Protein AF-A0A931T5I9-F1 (afdb_monomer_lite)

Sequence (150 aa):
MNEEKPLSPAQAQYVLNRLVEDGLISARDVARYLASMQGEIRALENRLVHLRSLSTDTEAPVRRRRGRRGRRAAAGRPRAAGAAVKPAAPAKAAAALSPKQRTSRQLQGVYMSLIRQFPKSKRAAIKALAKEKDRQAAVDMMQAALAKKK

Foldseek 3Di:
DDPDDDDDPVRVVVVVVVCCVVVVDPPVNVVVVVVVVVVVVVVVVVVVVVVVVVVVPVPDDDDDDDDDDDDDDPDDDDDDDDDPDDPDDPDDPDPDDDPVRVVVVVLVVLLVVLLVPDDPVCSVVLVVCCVVVNSVVSSVVSVVVVVVVD

Radius of gyration: 27.02 Å; chains: 1; bounding box: 44×61×63 Å

Structure (mmCIF, N/CA/C/O backbone):
data_AF-A0A931T5I9-F1
#
_entry.id   AF-A0A931T5I9-F1
#
loop_
_atom_site.group_PDB
_atom_site.id
_atom_site.type_symbol
_atom_site.label_atom_id
_atom_site.label_alt_id
_atom_site.label_comp_id
_atom_site.label_asym_id
_atom_site.label_entity_id
_atom_site.label_seq_id
_atom_site.pdbx_PDB_ins_code
_atom_site.Cartn_x
_atom_site.Cartn_y
_atom_site.Cartn_z
_atom_site.occupancy
_atom_site.B_iso_or_equiv
_atom_site.auth_seq_id
_atom_site.auth_comp_id
_atom_site.auth_asym_id
_atom_site.auth_atom_id
_atom_site.pdbx_PDB_model_num
ATOM 1 N N . MET A 1 1 ? -26.323 34.502 7.480 1.00 51.97 1 MET A N 1
ATOM 2 C CA . MET A 1 1 ? -25.195 33.549 7.509 1.00 51.97 1 MET A CA 1
ATOM 3 C C . MET A 1 1 ? -24.791 33.442 8.963 1.00 51.97 1 MET A C 1
ATOM 5 O O . MET A 1 1 ? -24.462 34.471 9.533 1.00 51.97 1 MET A O 1
ATOM 9 N N . ASN A 1 2 ? -24.947 32.279 9.593 1.00 63.38 2 ASN A N 1
ATOM 10 C CA . ASN A 1 2 ? -24.564 32.126 10.996 1.00 63.38 2 ASN A CA 1
ATOM 11 C C . ASN A 1 2 ? -23.041 31.990 11.045 1.00 63.38 2 ASN A C 1
ATOM 13 O O . ASN A 1 2 ? -22.498 31.036 10.494 1.00 63.38 2 ASN A O 1
ATOM 17 N N . GLU A 1 3 ? -22.361 32.969 11.637 1.00 71.56 3 GLU A N 1
ATOM 18 C CA . GLU A 1 3 ? -20.939 32.855 11.950 1.00 71.56 3 GLU A CA 1
ATOM 19 C C . GLU A 1 3 ? -20.780 31.856 13.097 1.00 71.56 3 GLU A C 1
ATOM 21 O O . GLU A 1 3 ? -21.036 32.161 14.262 1.00 71.56 3 GLU A O 1
ATOM 26 N N . GLU A 1 4 ? -20.394 30.627 12.767 1.00 80.06 4 GLU A N 1
ATOM 27 C CA . GLU A 1 4 ? -20.013 29.645 13.774 1.00 80.06 4 GLU A CA 1
ATOM 28 C C . GLU A 1 4 ? -18.667 30.057 14.368 1.00 80.06 4 GLU A C 1
ATOM 30 O O . GLU A 1 4 ? -17.622 30.003 13.716 1.00 80.06 4 GLU A O 1
ATOM 35 N N . LYS A 1 5 ? -18.694 30.507 15.624 1.00 88.00 5 LYS A N 1
ATOM 36 C CA . LYS A 1 5 ? -17.481 30.836 16.367 1.00 88.00 5 LYS A CA 1
ATOM 37 C C . LYS A 1 5 ? -16.650 29.556 16.533 1.00 88.00 5 LYS A C 1
ATOM 39 O O . LYS A 1 5 ? -17.150 28.604 17.137 1.00 88.00 5 LYS A O 1
ATOM 44 N N . PRO A 1 6 ? -15.402 29.505 16.032 1.00 89.69 6 PRO A N 1
ATOM 45 C CA . PRO A 1 6 ? -14.588 28.307 16.158 1.00 89.69 6 PRO A CA 1
ATOM 46 C C . PRO A 1 6 ? -14.305 28.029 17.636 1.00 89.69 6 PRO A C 1
ATOM 48 O O . PRO A 1 6 ? -14.009 28.940 18.414 1.00 89.69 6 PRO A O 1
ATOM 51 N N . LEU A 1 7 ? -14.404 26.757 18.020 1.00 92.81 7 LEU A N 1
ATOM 52 C CA . LEU A 1 7 ? -14.076 26.312 19.370 1.00 92.81 7 LEU A CA 1
ATOM 53 C C . LEU A 1 7 ? -12.601 26.600 19.664 1.00 92.81 7 LEU A C 1
ATOM 55 O O . LEU A 1 7 ? -11.724 26.333 18.839 1.00 92.81 7 LEU A O 1
ATOM 59 N N . SER A 1 8 ? -12.320 27.103 20.866 1.00 95.81 8 SER A N 1
ATOM 60 C CA . SER A 1 8 ? -10.947 27.187 21.367 1.00 95.81 8 SER A CA 1
ATOM 61 C C . SER A 1 8 ? -10.323 25.782 21.430 1.00 95.81 8 SER A C 1
ATOM 63 O O . SER A 1 8 ? -11.046 24.821 21.708 1.00 95.81 8 SER A O 1
ATOM 65 N N . PRO A 1 9 ? -8.997 25.622 21.250 1.00 94.31 9 PRO A N 1
ATOM 66 C CA . PRO A 1 9 ? -8.339 24.316 21.337 1.00 94.31 9 PRO A CA 1
ATOM 67 C C . PRO A 1 9 ? -8.667 23.546 22.624 1.00 94.31 9 PRO A C 1
ATOM 69 O O . PRO A 1 9 ? -8.938 22.348 22.577 1.00 94.31 9 PRO A O 1
ATOM 72 N N . ALA A 1 10 ? -8.727 24.245 23.763 1.00 94.06 10 ALA A N 1
ATOM 73 C CA . ALA A 1 10 ? -9.089 23.642 25.045 1.00 94.06 10 ALA A CA 1
ATOM 74 C C . ALA A 1 10 ? -10.550 23.155 25.068 1.00 94.06 10 ALA A C 1
ATOM 76 O O . ALA A 1 10 ? -10.842 22.078 25.585 1.00 94.06 10 ALA A O 1
ATOM 77 N N . GLN A 1 11 ? -11.466 23.916 24.460 1.00 95.94 11 GLN A N 1
ATOM 78 C CA . GLN A 1 11 ? -12.877 23.532 24.342 1.00 95.94 11 GLN A CA 1
ATOM 79 C C . GLN A 1 11 ? -13.043 22.328 23.413 1.00 95.94 11 GLN A C 1
ATOM 81 O O . GLN A 1 11 ? -13.779 21.403 23.738 1.00 95.94 11 GLN A O 1
ATOM 86 N N . ALA A 1 12 ? -12.325 22.302 22.289 1.00 94.62 12 ALA A N 1
ATOM 87 C CA . ALA A 1 12 ? -12.344 21.176 21.364 1.00 94.62 12 ALA A CA 1
ATOM 88 C C . ALA A 1 12 ? -11.832 19.890 22.031 1.00 94.62 12 ALA A C 1
ATOM 90 O O . ALA A 1 12 ? -12.451 18.839 21.890 1.00 94.62 12 ALA A O 1
ATOM 91 N N . GLN A 1 13 ? -10.747 19.974 22.808 1.00 94.44 13 GLN A N 1
ATOM 92 C CA . GLN A 1 13 ? -10.223 18.830 23.555 1.00 94.44 13 GLN A CA 1
ATOM 93 C C . GLN A 1 13 ? -11.223 18.325 24.602 1.00 94.44 13 GLN A C 1
ATOM 95 O O . GLN A 1 13 ? -11.446 17.119 24.699 1.00 94.44 13 GLN A O 1
ATOM 100 N N . TYR A 1 14 ? -11.861 19.237 25.341 1.00 97.12 14 TYR A N 1
ATOM 101 C CA . TYR A 1 14 ? -12.902 18.886 26.305 1.00 97.12 14 TYR A CA 1
ATOM 102 C C . TYR A 1 14 ? -14.079 18.155 25.641 1.00 97.12 14 TYR A C 1
ATOM 104 O O . TYR A 1 14 ? -14.467 17.077 26.086 1.00 97.12 14 TYR A O 1
ATOM 112 N N . VAL A 1 15 ? -14.599 18.696 24.534 1.00 96.38 15 VAL A N 1
ATOM 113 C CA . VAL A 1 15 ? -15.707 18.088 23.781 1.00 96.38 15 VAL A CA 1
ATOM 114 C C . VAL A 1 15 ? -15.318 16.710 23.243 1.00 96.38 15 VAL A C 1
ATOM 116 O O . VAL A 1 15 ? -16.090 15.765 23.377 1.00 96.38 15 VAL A O 1
ATOM 119 N N . LEU A 1 16 ? -14.116 16.559 22.678 1.00 95.19 16 LEU A N 1
ATOM 120 C CA . LEU A 1 16 ? -13.644 15.270 22.166 1.00 95.19 16 LEU A CA 1
ATOM 121 C C . LEU A 1 16 ? -13.522 14.219 23.270 1.00 95.19 16 LEU A C 1
ATOM 123 O O . LEU A 1 16 ? -13.964 13.090 23.072 1.00 95.19 16 LEU A O 1
ATOM 127 N N . ASN A 1 17 ? -12.970 14.584 24.430 1.00 95.88 17 ASN A N 1
ATOM 128 C CA . ASN A 1 17 ? -12.895 13.678 25.575 1.00 95.88 17 ASN A CA 1
ATOM 129 C C . ASN A 1 17 ? -14.296 13.250 26.016 1.00 95.88 17 ASN A C 1
ATOM 131 O O . ASN A 1 17 ? -14.534 12.060 26.213 1.00 95.88 17 ASN A O 1
ATOM 135 N N . ARG A 1 18 ? -15.240 14.196 26.073 1.00 97.50 18 ARG A N 1
ATOM 136 C CA . ARG A 1 18 ? -16.613 13.900 26.470 1.00 97.50 18 ARG A CA 1
ATOM 137 C C . ARG A 1 18 ? -17.318 12.947 25.504 1.00 97.50 18 ARG A C 1
ATOM 139 O O . ARG A 1 18 ? -17.934 11.982 25.936 1.00 97.50 18 ARG A O 1
ATOM 146 N N . LEU A 1 19 ? -17.160 13.157 24.198 1.00 96.50 19 LEU A N 1
ATOM 147 C CA . LEU A 1 19 ? -17.718 12.272 23.168 1.00 96.50 19 LEU A CA 1
ATOM 148 C C . LEU A 1 19 ? -17.127 10.854 23.213 1.00 96.50 19 LEU A C 1
ATOM 150 O O . LEU A 1 19 ? -17.800 9.898 22.821 1.00 96.50 19 LEU A O 1
ATOM 154 N N . VAL A 1 20 ? -15.880 10.713 23.671 1.00 95.69 20 VAL A N 1
ATOM 155 C CA . VAL A 1 20 ? -15.238 9.408 23.876 1.00 95.69 20 VAL A CA 1
ATOM 156 C C . VAL A 1 20 ? -15.755 8.729 25.144 1.00 95.69 20 VAL A C 1
ATOM 158 O O . VAL A 1 20 ? -16.058 7.538 25.099 1.00 95.69 20 VAL A O 1
ATOM 161 N N . GLU A 1 21 ? -15.895 9.468 26.247 1.00 95.38 21 GLU A N 1
ATOM 162 C CA . GLU A 1 21 ? -16.482 8.970 27.501 1.00 95.38 21 GLU A CA 1
ATOM 163 C C . GLU A 1 21 ? -17.926 8.495 27.310 1.00 95.38 21 GLU A C 1
ATOM 165 O O . GLU A 1 21 ? -18.283 7.410 27.764 1.00 95.38 21 GLU A O 1
ATOM 170 N N . ASP A 1 22 ? -18.727 9.268 26.573 1.00 97.25 22 ASP A N 1
ATOM 171 C CA . ASP A 1 22 ? -20.124 8.948 26.265 1.00 97.25 22 ASP A CA 1
ATOM 172 C C . ASP A 1 22 ? -20.248 7.810 25.220 1.00 97.25 22 ASP A C 1
ATOM 174 O O . ASP A 1 22 ? -21.351 7.399 24.859 1.00 97.25 22 ASP A O 1
ATOM 178 N N . GLY A 1 23 ? -19.124 7.285 24.709 1.00 94.88 23 GLY A N 1
ATOM 179 C CA . GLY A 1 23 ? -19.079 6.173 23.754 1.00 94.88 23 GLY A CA 1
ATOM 180 C C . GLY A 1 23 ? -19.587 6.515 22.349 1.00 94.88 23 GLY A C 1
ATOM 181 O O . GLY A 1 23 ? -19.740 5.618 21.517 1.00 94.88 23 GLY A O 1
ATOM 182 N N . LEU A 1 24 ? -19.834 7.797 22.067 1.00 96.88 24 LEU A N 1
ATOM 183 C CA . LEU A 1 24 ? -20.338 8.282 20.779 1.00 96.88 24 LEU A CA 1
ATOM 184 C C . LEU A 1 24 ? -19.267 8.221 19.687 1.00 96.88 24 LEU A C 1
ATOM 186 O O . LEU A 1 24 ? -19.582 8.020 18.514 1.00 96.88 24 LEU A O 1
ATOM 190 N N . ILE A 1 25 ? -18.000 8.393 20.066 1.00 95.56 25 ILE A N 1
ATOM 191 C CA . ILE A 1 25 ? -16.855 8.312 19.159 1.00 95.56 25 ILE A CA 1
ATOM 192 C C . ILE A 1 25 ? -15.768 7.461 19.810 1.00 95.56 25 ILE A C 1
ATOM 194 O O . ILE A 1 25 ? -15.432 7.638 20.976 1.00 95.56 25 ILE A O 1
ATOM 198 N N . SER A 1 26 ? -15.157 6.548 19.053 1.00 96.25 26 SER A N 1
ATOM 199 C CA . SER A 1 26 ? -13.990 5.821 19.550 1.00 96.25 26 SER A CA 1
ATOM 200 C C . SER A 1 26 ? -12.726 6.675 19.441 1.00 96.25 26 SER A C 1
ATOM 202 O O . SER A 1 26 ? -12.483 7.319 18.419 1.00 96.25 26 SER A O 1
ATOM 204 N N . ALA A 1 27 ? -11.821 6.567 20.418 1.00 92.12 27 ALA A N 1
ATOM 205 C CA . ALA A 1 27 ? -10.466 7.121 20.308 1.00 92.12 27 ALA A CA 1
ATOM 206 C C . ALA A 1 27 ? -9.744 6.663 19.020 1.00 92.12 27 ALA A C 1
ATOM 208 O O . ALA A 1 27 ? -8.949 7.401 18.432 1.00 92.12 27 ALA A O 1
ATOM 209 N N . ARG A 1 28 ? -10.066 5.458 18.526 1.00 94.69 28 ARG A N 1
ATOM 210 C CA . ARG A 1 28 ? -9.544 4.939 17.256 1.00 94.69 28 ARG A CA 1
ATOM 211 C C . ARG A 1 28 ? -10.024 5.740 16.045 1.00 94.69 28 ARG A C 1
ATOM 213 O O . ARG A 1 28 ? -9.267 5.878 15.082 1.00 94.69 28 ARG A O 1
ATOM 220 N N . ASP A 1 29 ? -11.253 6.241 16.073 1.00 93.25 29 ASP A N 1
ATOM 221 C CA . ASP A 1 29 ? -11.823 7.021 14.975 1.00 93.25 29 ASP A CA 1
ATOM 222 C C . ASP A 1 29 ? -11.201 8.414 14.925 1.00 93.25 29 ASP A C 1
ATOM 224 O O . ASP A 1 29 ? -10.799 8.855 13.847 1.00 93.25 29 ASP A O 1
ATOM 228 N N . VAL A 1 30 ? -10.984 9.039 16.089 1.00 93.31 30 VAL A N 1
ATOM 229 C CA . VAL A 1 30 ? -10.219 10.292 16.199 1.00 93.31 30 VAL A CA 1
ATOM 230 C C . VAL A 1 30 ? -8.811 10.109 15.624 1.00 93.31 30 VAL A C 1
ATOM 232 O O . VAL A 1 30 ? -8.388 10.876 14.760 1.00 93.31 30 VAL A O 1
ATOM 235 N N . ALA A 1 31 ? -8.102 9.044 16.015 1.00 94.50 31 ALA A N 1
ATOM 236 C CA . ALA A 1 31 ? -6.765 8.754 15.493 1.00 94.50 31 ALA A CA 1
ATOM 237 C C . ALA A 1 31 ? -6.756 8.522 13.969 1.00 94.50 31 ALA A C 1
ATOM 239 O O . ALA A 1 31 ? -5.861 9.000 13.268 1.00 94.50 31 ALA A O 1
ATOM 240 N N . ARG A 1 32 ? -7.761 7.816 13.431 1.00 95.31 32 ARG A N 1
ATOM 241 C CA . ARG A 1 32 ? -7.908 7.601 11.983 1.00 95.31 32 ARG A CA 1
ATOM 242 C C . ARG A 1 32 ? -8.152 8.918 11.246 1.00 95.31 32 ARG A C 1
ATOM 244 O O . ARG A 1 32 ? -7.558 9.132 10.190 1.00 95.31 32 ARG A O 1
ATOM 251 N N . TYR A 1 33 ? -9.000 9.783 11.794 1.00 95.12 33 TYR A N 1
ATOM 252 C CA . TYR A 1 33 ? -9.302 11.087 11.214 1.00 95.12 33 TYR A CA 1
ATOM 253 C C . TYR A 1 33 ? -8.064 11.993 11.190 1.00 95.12 33 TYR A C 1
ATOM 255 O O . TYR A 1 33 ? -7.720 12.531 10.137 1.00 95.12 33 TYR A O 1
ATOM 263 N N . LEU A 1 34 ? -7.318 12.065 12.299 1.00 94.69 34 LEU A N 1
ATOM 264 C CA . LEU A 1 34 ? -6.050 12.800 12.373 1.00 94.69 34 LEU A CA 1
ATOM 265 C C . LEU A 1 34 ? -5.029 12.298 11.340 1.00 94.69 34 LEU A C 1
ATOM 267 O O . LEU A 1 34 ? -4.410 13.100 10.641 1.00 94.69 34 LEU A O 1
ATOM 271 N N . ALA A 1 35 ? -4.881 10.978 11.193 1.00 92.44 35 ALA A N 1
ATOM 272 C CA . ALA A 1 35 ? -3.986 10.398 10.192 1.00 92.44 35 ALA A CA 1
ATOM 273 C C . ALA A 1 35 ? -4.416 10.738 8.752 1.00 92.44 35 ALA A C 1
ATOM 275 O O . ALA A 1 35 ? -3.565 11.008 7.902 1.00 92.44 35 ALA A O 1
ATOM 276 N N . SER A 1 36 ? -5.726 10.760 8.480 1.00 95.56 36 SER A N 1
ATOM 277 C CA . SER A 1 36 ? -6.274 11.178 7.184 1.00 95.56 36 SER A CA 1
ATOM 278 C C . SER A 1 36 ? -5.959 12.646 6.888 1.00 95.56 36 SER A C 1
ATOM 280 O O . SER A 1 36 ? -5.456 12.945 5.806 1.00 95.56 36 SER A O 1
ATOM 282 N N . MET A 1 37 ? -6.172 13.543 7.859 1.00 94.88 37 MET A N 1
ATOM 283 C CA . MET A 1 37 ? -5.859 14.971 7.713 1.00 94.88 37 MET A CA 1
ATOM 284 C C . MET A 1 37 ? -4.368 15.209 7.469 1.00 94.88 37 MET A C 1
ATOM 286 O O . MET A 1 37 ? -4.006 15.965 6.574 1.00 94.88 37 MET A O 1
ATOM 290 N N . GLN A 1 38 ? -3.478 14.525 8.195 1.00 95.25 38 GLN A N 1
ATOM 291 C CA . GLN A 1 38 ? -2.035 14.631 7.942 1.00 95.25 38 GLN A CA 1
ATOM 292 C C . GLN A 1 38 ? -1.654 14.152 6.532 1.00 95.25 38 GLN A C 1
ATOM 294 O O . GLN A 1 38 ? -0.773 14.730 5.895 1.00 95.25 38 GLN A O 1
ATOM 299 N N . GLY A 1 39 ? -2.313 13.104 6.028 1.00 93.56 39 GLY A N 1
ATOM 300 C CA . GLY A 1 39 ? -2.143 12.649 4.649 1.00 93.56 39 GLY A CA 1
ATOM 301 C C . GLY A 1 39 ? -2.589 13.694 3.624 1.00 93.56 39 GLY A C 1
ATOM 302 O O . GLY A 1 39 ? -1.890 13.918 2.634 1.00 93.56 39 GLY A O 1
ATOM 303 N N . GLU A 1 40 ? -3.715 14.359 3.876 1.00 96.44 40 GLU A N 1
ATOM 304 C CA . GLU A 1 40 ? -4.248 15.423 3.024 1.00 96.44 40 GLU A CA 1
ATOM 305 C C . GLU A 1 40 ? -3.350 16.664 3.016 1.00 96.44 40 GLU A C 1
ATOM 307 O O . GLU A 1 40 ? -3.021 17.159 1.938 1.00 96.44 40 GLU A O 1
ATOM 312 N N . ILE A 1 41 ? -2.860 17.101 4.181 1.00 95.75 41 ILE A N 1
ATOM 313 C CA . ILE A 1 41 ? -1.895 18.206 4.293 1.00 95.75 41 ILE A CA 1
ATOM 314 C C . ILE A 1 41 ? -0.668 17.921 3.422 1.00 95.75 41 ILE A C 1
ATOM 316 O O . ILE A 1 41 ? -0.325 18.730 2.565 1.00 95.75 41 ILE A O 1
ATOM 320 N N . ARG A 1 42 ? -0.072 16.727 3.537 1.00 96.62 42 ARG A N 1
ATOM 321 C CA . ARG A 1 42 ? 1.075 16.329 2.698 1.00 96.62 42 ARG A CA 1
ATOM 322 C C . ARG A 1 42 ? 0.737 16.323 1.209 1.00 96.62 42 ARG A C 1
ATOM 324 O O . ARG A 1 42 ? 1.571 16.671 0.375 1.00 96.62 42 ARG A O 1
ATOM 331 N N . ALA A 1 43 ? -0.469 15.897 0.839 1.00 95.25 43 ALA A N 1
ATOM 332 C CA . ALA A 1 43 ? -0.909 15.916 -0.553 1.00 95.25 43 ALA A CA 1
ATOM 333 C C . ALA A 1 43 ? -1.032 17.353 -1.089 1.00 95.25 43 ALA A C 1
ATOM 335 O O . ALA A 1 43 ? -0.612 17.623 -2.219 1.00 95.25 43 ALA A O 1
ATOM 336 N N . LEU A 1 44 ? -1.556 18.273 -0.277 1.00 97.12 44 LEU A N 1
ATOM 337 C CA . LEU A 1 44 ? -1.648 19.694 -0.604 1.00 97.12 44 LEU A CA 1
ATOM 338 C C . LEU A 1 44 ? -0.265 20.342 -0.701 1.00 97.12 44 LEU A C 1
ATOM 340 O O . LEU A 1 44 ? -0.002 21.045 -1.673 1.00 97.12 44 LEU A O 1
ATOM 344 N N . GLU A 1 45 ? 0.641 20.052 0.230 1.00 97.19 45 GLU A N 1
ATOM 345 C CA . GLU A 1 45 ? 2.032 20.516 0.194 1.00 97.19 45 GLU A CA 1
ATOM 346 C C . GLU A 1 45 ? 2.741 20.059 -1.084 1.00 97.19 45 GLU A C 1
ATOM 348 O O . GLU A 1 45 ? 3.289 20.882 -1.816 1.00 97.19 45 GLU A O 1
ATOM 353 N N . ASN A 1 46 ? 2.653 18.769 -1.425 1.00 96.81 46 ASN A N 1
ATOM 354 C CA . ASN A 1 46 ? 3.224 18.232 -2.663 1.00 96.81 46 ASN A CA 1
ATOM 355 C C . ASN A 1 46 ? 2.651 18.925 -3.906 1.00 96.81 46 ASN A C 1
ATOM 357 O O . ASN A 1 46 ? 3.381 19.232 -4.852 1.00 96.81 46 ASN A O 1
ATOM 361 N N . ARG A 1 47 ? 1.341 19.198 -3.912 1.00 96.00 47 ARG A N 1
ATOM 362 C CA . ARG A 1 47 ? 0.689 19.929 -5.000 1.00 96.00 47 ARG A CA 1
ATOM 363 C C . ARG A 1 47 ? 1.178 21.374 -5.080 1.00 96.00 47 ARG A C 1
ATOM 365 O O . ARG A 1 47 ? 1.411 21.853 -6.185 1.00 96.00 47 ARG A O 1
ATOM 372 N N . LEU A 1 48 ? 1.350 22.059 -3.950 1.00 96.44 48 LEU A N 1
ATOM 373 C CA . LEU A 1 48 ? 1.890 23.419 -3.908 1.00 96.44 48 LEU A CA 1
ATOM 374 C C . LEU A 1 48 ? 3.332 23.463 -4.415 1.00 96.44 48 LEU A C 1
ATOM 376 O O . LEU A 1 48 ? 3.659 24.343 -5.204 1.00 96.44 48 LEU A O 1
ATOM 380 N N . VAL A 1 49 ? 4.172 22.498 -4.033 1.00 95.75 49 VAL A N 1
ATOM 381 C CA . VAL A 1 49 ? 5.544 22.373 -4.552 1.00 95.75 49 VAL A CA 1
ATOM 382 C C . VAL A 1 49 ? 5.535 22.180 -6.068 1.00 95.75 49 VAL A C 1
ATOM 384 O O . VAL A 1 49 ? 6.238 22.892 -6.776 1.00 95.75 49 VAL A O 1
ATOM 387 N N . HIS A 1 50 ? 4.687 21.286 -6.579 1.00 92.69 50 HIS A N 1
ATOM 388 C CA . HIS A 1 50 ? 4.544 21.058 -8.018 1.00 92.69 50 HIS A CA 1
ATOM 389 C C . HIS A 1 50 ? 4.031 22.298 -8.772 1.00 92.69 50 HIS A C 1
ATOM 391 O O . HIS A 1 50 ? 4.466 22.587 -9.883 1.00 92.69 50 HIS A O 1
ATOM 397 N N . LEU A 1 51 ? 3.096 23.054 -8.192 1.00 92.94 51 LEU A N 1
ATOM 398 C CA . LEU A 1 51 ? 2.633 24.309 -8.791 1.00 92.94 51 LEU A CA 1
ATOM 399 C C . LEU A 1 51 ? 3.739 25.368 -8.800 1.00 92.94 51 LEU A C 1
ATOM 401 O O . LEU A 1 51 ? 3.893 26.068 -9.796 1.00 92.94 51 LEU A O 1
ATOM 405 N N . ARG A 1 52 ? 4.538 25.440 -7.730 1.00 91.06 52 ARG A N 1
ATOM 406 C CA . ARG A 1 52 ? 5.687 26.345 -7.647 1.00 91.06 52 ARG A CA 1
ATOM 407 C C . ARG A 1 52 ? 6.755 26.002 -8.682 1.00 91.06 52 ARG A C 1
ATOM 409 O O . ARG A 1 52 ? 7.202 26.911 -9.371 1.00 91.06 52 ARG A O 1
ATOM 416 N N . SER A 1 53 ? 7.097 24.723 -8.864 1.00 87.31 53 SER A N 1
ATOM 417 C CA . SER A 1 53 ? 8.070 24.315 -9.889 1.00 87.31 53 SER A CA 1
ATOM 418 C C . SER A 1 53 ? 7.600 24.660 -11.304 1.00 87.31 53 SER A C 1
ATOM 420 O O . SER A 1 53 ? 8.377 25.134 -12.117 1.00 87.31 53 SER A O 1
ATOM 422 N N . LEU A 1 54 ? 6.304 24.500 -11.594 1.00 86.38 54 LEU A N 1
ATOM 423 C CA . LEU A 1 54 ? 5.749 24.909 -12.888 1.00 86.38 54 LEU A CA 1
ATOM 424 C C . LEU A 1 54 ? 5.739 26.432 -13.083 1.00 86.38 54 LEU A C 1
ATOM 426 O O . LEU A 1 54 ? 5.830 26.891 -14.217 1.00 86.38 54 LEU A O 1
ATOM 430 N N . SER A 1 55 ? 5.610 27.210 -12.003 1.00 80.56 55 SER A N 1
ATOM 431 C CA . SER A 1 55 ? 5.666 28.676 -12.066 1.00 80.56 55 SER A CA 1
ATOM 432 C C . SER A 1 55 ? 7.084 29.238 -12.173 1.00 80.56 55 SER A C 1
ATOM 434 O O . SER A 1 55 ? 7.247 30.343 -12.672 1.00 80.56 55 SER A O 1
ATOM 436 N N . THR A 1 56 ? 8.114 28.508 -11.732 1.00 64.56 56 THR A N 1
ATOM 437 C CA . THR A 1 56 ? 9.516 28.929 -11.913 1.00 64.56 56 THR A CA 1
ATOM 438 C C . THR A 1 56 ? 10.041 28.641 -13.319 1.00 64.56 56 THR A C 1
ATOM 440 O O . THR A 1 56 ? 11.017 29.254 -13.733 1.00 64.56 56 THR A O 1
ATOM 443 N N . ASP A 1 57 ? 9.371 27.764 -14.071 1.00 55.53 57 ASP A N 1
ATOM 444 C CA . ASP A 1 57 ? 9.777 27.342 -15.418 1.00 55.53 57 ASP A CA 1
ATOM 445 C C . ASP A 1 57 ? 9.132 28.176 -16.552 1.00 55.53 57 ASP A C 1
ATOM 447 O O . ASP A 1 57 ? 9.239 27.821 -17.728 1.00 55.53 57 ASP A O 1
ATOM 451 N N . THR A 1 58 ? 8.468 29.302 -16.254 1.00 52.06 58 THR A N 1
ATOM 452 C CA . THR A 1 58 ? 7.854 30.190 -17.269 1.00 52.06 58 THR A CA 1
ATOM 453 C C . THR A 1 58 ? 8.836 31.107 -18.020 1.00 52.06 58 THR A C 1
ATOM 455 O O . THR A 1 58 ? 8.434 32.150 -18.522 1.00 52.06 58 THR A O 1
ATOM 458 N N . GLU A 1 59 ? 10.086 30.679 -18.203 1.00 53.44 59 GLU A N 1
ATOM 459 C CA . GLU A 1 59 ? 10.966 31.136 -19.291 1.00 53.44 59 GLU A CA 1
ATOM 460 C C . GLU A 1 59 ? 11.613 29.937 -20.014 1.00 53.44 59 GLU A C 1
ATOM 462 O O . GLU A 1 59 ? 12.810 29.711 -19.908 1.00 53.44 59 GLU A O 1
ATOM 467 N N . ALA A 1 60 ? 10.837 29.131 -20.752 1.00 48.72 60 ALA A N 1
ATOM 468 C CA . ALA A 1 60 ? 11.315 28.407 -21.948 1.00 48.72 60 ALA A CA 1
ATOM 469 C C . ALA A 1 60 ? 10.189 27.612 -22.641 1.00 48.72 60 ALA A C 1
ATOM 471 O O . ALA A 1 60 ? 9.255 27.136 -21.993 1.00 48.72 60 ALA A O 1
ATOM 472 N N . PRO A 1 61 ? 10.242 27.446 -23.979 1.00 52.62 61 PRO A N 1
ATOM 473 C CA . PRO A 1 61 ? 9.060 27.150 -24.769 1.00 52.62 61 PRO A CA 1
ATOM 474 C C . PRO A 1 61 ? 8.693 25.662 -24.846 1.00 52.62 61 PRO A C 1
ATOM 476 O O . PRO A 1 61 ? 9.511 24.759 -25.018 1.00 52.62 61 PRO A O 1
ATOM 479 N N . VAL A 1 62 ? 7.375 25.472 -24.830 1.00 60.97 62 VAL A N 1
ATOM 480 C CA . VAL A 1 62 ? 6.550 24.388 -25.375 1.00 60.97 62 VAL A CA 1
ATOM 481 C C . VAL A 1 62 ? 7.287 23.386 -26.279 1.00 60.97 62 VAL A C 1
ATOM 483 O O . VAL A 1 62 ? 7.427 23.582 -27.487 1.00 60.97 62 VAL A O 1
ATOM 486 N N . ARG A 1 63 ? 7.576 22.196 -25.739 1.00 52.53 63 ARG A N 1
ATOM 487 C CA . ARG A 1 63 ? 7.680 20.965 -26.537 1.00 52.53 63 ARG A CA 1
ATOM 488 C C . ARG A 1 63 ? 6.450 20.092 -26.325 1.00 52.53 63 ARG A C 1
ATOM 490 O O . ARG A 1 63 ? 6.363 19.273 -25.415 1.00 52.53 63 ARG A O 1
ATOM 497 N N . ARG A 1 64 ? 5.489 20.230 -27.240 1.00 58.91 64 ARG A N 1
ATOM 498 C CA . ARG A 1 64 ? 4.465 19.207 -27.481 1.00 58.91 64 ARG A CA 1
ATOM 499 C C . ARG A 1 64 ? 5.160 17.939 -27.983 1.00 58.91 64 ARG A C 1
ATOM 501 O O . ARG A 1 64 ? 5.776 17.997 -29.041 1.00 58.91 64 ARG A O 1
ATOM 508 N N . ARG A 1 65 ? 4.949 16.785 -27.337 1.00 52.06 65 ARG A N 1
ATOM 509 C CA . ARG A 1 65 ? 4.672 15.517 -28.049 1.00 52.06 65 ARG A CA 1
ATOM 510 C C . ARG A 1 65 ? 4.139 14.406 -27.129 1.00 52.06 65 ARG A C 1
ATOM 512 O O . ARG A 1 65 ? 4.867 13.747 -26.407 1.00 52.06 65 ARG A O 1
ATOM 519 N N . ARG A 1 66 ? 2.821 14.213 -27.258 1.00 53.47 66 ARG A N 1
ATOM 520 C CA . ARG A 1 66 ? 2.082 12.942 -27.382 1.00 53.47 66 ARG A CA 1
ATOM 521 C C . ARG A 1 66 ? 2.426 11.789 -26.420 1.00 53.47 66 ARG A C 1
ATOM 523 O O . ARG A 1 66 ? 3.267 10.954 -26.710 1.00 53.47 66 ARG A O 1
ATOM 530 N N . GLY A 1 67 ? 1.514 11.593 -25.465 1.00 51.34 67 GLY A N 1
ATOM 5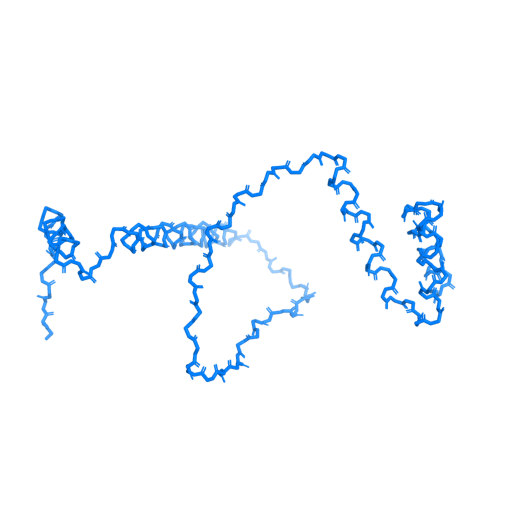31 C CA . GLY A 1 67 ? 0.679 10.388 -25.495 1.00 51.34 67 GLY A CA 1
ATOM 532 C C . GLY A 1 67 ? 0.937 9.331 -24.424 1.00 51.34 67 GLY A C 1
ATOM 533 O O . GLY A 1 67 ? 1.602 8.337 -24.683 1.00 51.34 67 GLY A O 1
ATOM 534 N N . ARG A 1 68 ? 0.232 9.431 -23.289 1.00 49.41 68 ARG A N 1
ATOM 535 C CA . ARG A 1 68 ? -0.270 8.232 -22.600 1.00 49.41 68 ARG A CA 1
ATOM 536 C C . ARG A 1 68 ? -1.575 8.512 -21.857 1.00 49.41 68 ARG A C 1
ATOM 538 O O . ARG A 1 68 ? -1.624 8.677 -20.644 1.00 49.41 68 ARG A O 1
ATOM 545 N N . ARG A 1 69 ? -2.667 8.547 -22.626 1.00 54.19 69 ARG A N 1
ATOM 546 C CA . ARG A 1 69 ? -4.010 8.277 -22.101 1.00 54.19 69 ARG A CA 1
ATOM 547 C C . ARG A 1 69 ? -4.039 6.836 -21.584 1.00 54.19 69 ARG A C 1
ATOM 549 O O . ARG A 1 69 ? -3.660 5.926 -22.314 1.00 54.19 69 ARG A O 1
ATOM 556 N N . GLY A 1 70 ? -4.552 6.642 -20.370 1.00 49.00 70 GLY A N 1
ATOM 557 C CA . GLY A 1 70 ? -5.126 5.358 -19.965 1.00 49.00 70 GLY A CA 1
ATOM 558 C C . GLY A 1 70 ? -4.784 4.877 -18.559 1.00 49.00 70 GLY A C 1
ATOM 559 O O . GLY A 1 70 ? -4.062 3.897 -18.420 1.00 49.00 70 GLY A O 1
ATOM 560 N N . ARG A 1 71 ? -5.384 5.492 -17.533 1.00 51.88 71 ARG A N 1
ATOM 561 C CA . ARG A 1 71 ? -6.146 4.768 -16.494 1.00 51.88 71 ARG A CA 1
ATOM 562 C C . ARG A 1 71 ? -6.889 5.762 -15.605 1.00 51.88 71 ARG A C 1
ATOM 564 O O . ARG A 1 71 ? -6.409 6.187 -14.563 1.00 51.88 71 A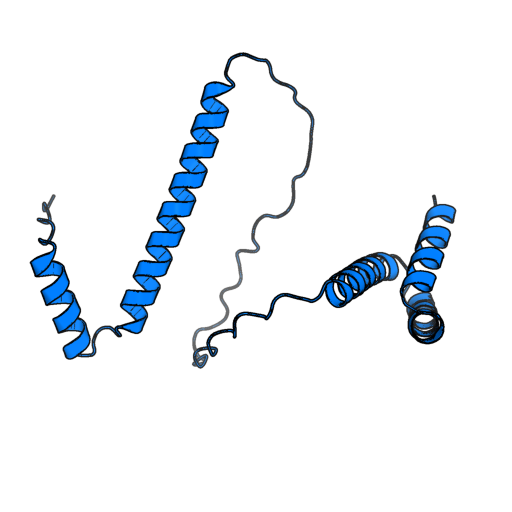RG A O 1
ATOM 571 N N . ARG A 1 72 ? -8.083 6.140 -16.067 1.00 50.84 72 ARG A N 1
ATOM 572 C CA . ARG A 1 72 ? -9.136 6.636 -15.182 1.00 50.84 72 ARG A CA 1
ATOM 573 C C . ARG A 1 72 ? -9.586 5.486 -14.287 1.00 50.84 72 ARG A C 1
ATOM 575 O O . ARG A 1 72 ? -9.662 4.340 -14.732 1.00 50.84 72 ARG A O 1
ATOM 582 N N . ALA A 1 73 ? -9.837 5.842 -13.036 1.00 50.94 73 ALA A N 1
ATOM 583 C CA . ALA A 1 73 ? -10.468 5.031 -12.019 1.00 50.94 73 ALA A CA 1
ATOM 584 C C . ALA A 1 73 ? -11.734 4.354 -12.561 1.00 50.94 73 ALA A C 1
ATOM 586 O O . ALA A 1 73 ? -12.568 4.998 -13.198 1.00 50.94 73 ALA A O 1
ATOM 587 N N . ALA A 1 74 ? -11.881 3.062 -12.279 1.00 48.56 74 ALA A N 1
ATOM 588 C CA . ALA A 1 74 ? -13.166 2.393 -12.381 1.00 48.56 74 ALA A CA 1
ATOM 589 C C . ALA A 1 74 ? -14.021 2.841 -11.187 1.00 48.56 74 ALA A C 1
ATOM 591 O O . ALA A 1 74 ? -14.040 2.200 -10.140 1.00 48.56 74 ALA A O 1
ATOM 592 N N . ALA A 1 75 ? -14.674 3.990 -11.342 1.00 54.72 75 ALA A N 1
ATOM 593 C CA . ALA A 1 75 ? -15.882 4.314 -10.606 1.00 54.72 75 ALA A CA 1
ATOM 594 C C . ALA A 1 75 ? -17.041 3.541 -11.252 1.00 54.72 75 ALA A C 1
ATOM 596 O O . ALA A 1 75 ? -17.192 3.575 -12.472 1.00 54.72 75 ALA A O 1
ATOM 597 N N . GLY A 1 76 ? -17.840 2.847 -10.440 1.00 46.97 76 GLY A N 1
ATOM 598 C CA . GLY A 1 76 ? -19.137 2.319 -10.866 1.00 46.97 76 GLY A CA 1
ATOM 599 C C . GLY A 1 76 ? -19.346 0.824 -10.644 1.00 46.97 76 GLY A C 1
ATOM 600 O O . GLY A 1 76 ? -19.328 0.047 -11.594 1.00 46.97 76 GLY A O 1
ATOM 601 N N . ARG A 1 77 ? -19.656 0.438 -9.400 1.00 44.88 77 ARG A N 1
ATOM 602 C CA . ARG A 1 77 ? -20.754 -0.505 -9.130 1.00 44.88 77 ARG A CA 1
ATOM 603 C C . ARG A 1 77 ? -21.230 -0.342 -7.678 1.00 44.88 77 ARG A C 1
ATOM 605 O O . ARG A 1 77 ? -20.488 -0.731 -6.779 1.00 44.88 77 ARG A O 1
ATOM 612 N N . PRO A 1 78 ? -22.433 0.196 -7.409 1.00 54.66 78 PRO A N 1
ATOM 613 C CA . PRO A 1 78 ? -23.051 0.021 -6.106 1.00 54.66 78 PRO A CA 1
ATOM 614 C C . PRO A 1 78 ? -23.577 -1.416 -6.059 1.00 54.66 78 PRO A C 1
ATOM 616 O O . PRO A 1 78 ? -24.381 -1.821 -6.901 1.00 54.66 78 PRO A O 1
ATOM 619 N N . ARG A 1 79 ? -23.083 -2.232 -5.128 1.00 47.62 79 ARG A N 1
ATOM 620 C CA . ARG A 1 79 ? -23.684 -3.537 -4.848 1.00 47.62 79 ARG A CA 1
ATOM 621 C C . ARG A 1 79 ? -24.123 -3.549 -3.391 1.00 47.62 79 ARG A C 1
ATOM 623 O O . ARG A 1 79 ? -23.278 -3.565 -2.511 1.00 47.62 79 ARG A O 1
ATOM 630 N N . ALA A 1 80 ? -25.445 -3.482 -3.237 1.00 42.81 80 ALA A N 1
ATOM 631 C CA . ALA A 1 80 ? -26.283 -3.902 -2.120 1.00 42.81 80 A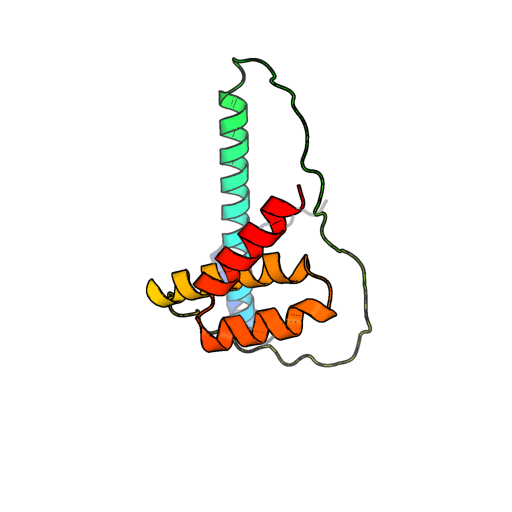LA A CA 1
ATOM 632 C C . ALA A 1 80 ? -25.754 -3.660 -0.695 1.00 42.81 80 ALA A C 1
ATOM 634 O O . ALA A 1 80 ? -24.826 -4.309 -0.219 1.00 42.81 80 ALA A O 1
ATOM 635 N N . ALA A 1 81 ? -26.463 -2.776 0.006 1.00 50.56 81 ALA A N 1
ATOM 636 C CA . ALA A 1 81 ? -26.545 -2.771 1.457 1.00 50.56 81 ALA A CA 1
ATOM 637 C C . ALA A 1 81 ? -26.884 -4.178 1.988 1.00 50.56 81 ALA A C 1
ATOM 639 O O . ALA A 1 81 ? -27.703 -4.880 1.397 1.00 50.56 81 ALA A O 1
ATOM 640 N N . GLY A 1 82 ? -26.276 -4.563 3.113 1.00 47.94 82 GLY A N 1
ATOM 641 C CA . GLY A 1 82 ? -26.694 -5.742 3.878 1.00 47.94 82 GLY A CA 1
ATOM 642 C C . GLY A 1 82 ? -25.733 -6.931 3.856 1.00 47.94 82 GLY A C 1
ATOM 643 O O . GLY A 1 82 ? -26.127 -8.037 3.516 1.00 47.94 82 GLY A O 1
ATOM 644 N N . ALA A 1 83 ? -24.484 -6.733 4.272 1.00 48.12 83 ALA A N 1
ATOM 645 C CA . ALA A 1 83 ? -23.727 -7.773 4.969 1.00 48.12 83 ALA A CA 1
ATOM 646 C C . ALA A 1 83 ? -22.666 -7.085 5.829 1.00 48.12 83 ALA A C 1
ATOM 648 O O . ALA A 1 83 ? -21.813 -6.369 5.308 1.00 48.12 83 ALA A O 1
ATOM 649 N N . ALA A 1 84 ? -22.745 -7.265 7.147 1.00 51.72 84 ALA A N 1
ATOM 650 C CA . ALA A 1 84 ? -21.780 -6.744 8.104 1.00 51.72 84 ALA A CA 1
ATOM 651 C C . ALA A 1 84 ? -20.370 -7.266 7.772 1.00 51.72 84 ALA A C 1
ATOM 653 O O . ALA A 1 84 ? -20.003 -8.396 8.103 1.00 51.72 84 ALA A O 1
ATOM 654 N N . VAL A 1 85 ? -19.571 -6.446 7.087 1.00 53.31 85 VAL A N 1
ATOM 655 C CA . VAL A 1 85 ? -18.160 -6.738 6.842 1.00 53.31 85 VAL A CA 1
ATOM 656 C C . VAL A 1 85 ? -17.427 -6.472 8.149 1.00 53.31 85 VAL A C 1
ATOM 658 O O . VAL A 1 85 ? -17.192 -5.324 8.525 1.00 53.31 85 VAL A O 1
ATOM 661 N N . LYS A 1 86 ? -17.096 -7.553 8.863 1.00 58.59 86 LYS A N 1
ATOM 662 C CA . LYS A 1 86 ? -16.201 -7.531 10.026 1.00 58.59 86 LYS A CA 1
ATOM 663 C C . LYS A 1 86 ? -14.972 -6.664 9.699 1.00 58.59 86 LYS A C 1
ATOM 665 O O . LYS A 1 86 ? -14.415 -6.823 8.609 1.00 58.59 86 LYS A O 1
ATOM 670 N N . PRO A 1 87 ? -14.528 -5.766 10.597 1.00 49.94 87 PRO A N 1
ATOM 671 C CA . PRO A 1 87 ? -13.390 -4.902 10.319 1.00 49.94 87 PRO A CA 1
ATOM 672 C C . PRO A 1 87 ? -12.154 -5.763 10.052 1.00 49.94 87 PRO A C 1
ATOM 674 O O . PRO A 1 87 ? -11.716 -6.530 10.910 1.00 49.94 87 PRO A O 1
ATOM 677 N N . ALA A 1 88 ? -11.610 -5.648 8.839 1.00 60.56 88 ALA A N 1
ATOM 678 C CA . ALA A 1 88 ? -10.373 -6.307 8.458 1.00 60.56 88 ALA A CA 1
ATOM 679 C C . ALA A 1 88 ? -9.269 -5.897 9.445 1.00 60.56 88 ALA A C 1
ATOM 681 O O . ALA A 1 88 ? -9.044 -4.708 9.690 1.00 60.56 88 ALA A O 1
ATOM 682 N N . ALA A 1 89 ? -8.624 -6.896 10.048 1.00 63.75 89 ALA A N 1
ATOM 683 C CA . ALA A 1 89 ? -7.515 -6.712 10.974 1.00 63.75 89 ALA A CA 1
ATOM 684 C C . ALA A 1 89 ? -6.436 -5.789 10.368 1.00 63.75 89 ALA A C 1
ATOM 686 O O . ALA A 1 89 ? -6.248 -5.794 9.146 1.00 63.75 89 ALA A O 1
ATOM 687 N N . PRO A 1 90 ? -5.715 -4.998 11.191 1.00 52.91 90 PRO A N 1
ATOM 688 C CA . PRO A 1 90 ? -4.655 -4.130 10.696 1.00 52.91 90 PRO A CA 1
ATOM 689 C C . PRO A 1 90 ? -3.626 -4.968 9.936 1.00 52.91 90 PRO A C 1
ATOM 691 O O . PRO A 1 90 ? -3.063 -5.926 10.471 1.00 52.91 90 PRO A O 1
ATOM 694 N N . ALA A 1 91 ? -3.417 -4.626 8.663 1.00 60.81 91 ALA A N 1
ATOM 695 C CA . ALA A 1 91 ? -2.430 -5.276 7.821 1.00 60.81 91 ALA A CA 1
ATOM 696 C C . ALA A 1 91 ? -1.057 -5.111 8.483 1.00 60.81 91 ALA A C 1
ATOM 698 O O . ALA A 1 91 ? -0.534 -4.001 8.569 1.00 60.81 91 ALA A O 1
ATOM 699 N N . LYS A 1 92 ? -0.505 -6.215 9.000 1.00 58.91 92 LYS A N 1
ATOM 700 C CA . LYS A 1 92 ? 0.844 -6.261 9.572 1.00 58.91 92 LYS A CA 1
ATOM 701 C C . LYS A 1 92 ? 1.801 -5.614 8.570 1.00 58.91 92 LYS A C 1
ATOM 703 O O . LYS A 1 92 ? 1.833 -6.038 7.414 1.00 58.91 92 LYS A O 1
ATOM 708 N N . ALA A 1 93 ? 2.527 -4.579 8.999 1.00 60.00 93 ALA A N 1
ATOM 709 C CA . ALA A 1 93 ? 3.512 -3.895 8.169 1.00 60.00 93 ALA A CA 1
ATOM 710 C C . ALA A 1 93 ? 4.449 -4.948 7.562 1.00 60.00 93 ALA A C 1
ATOM 712 O O . ALA A 1 93 ? 5.125 -5.681 8.285 1.00 60.00 93 ALA A O 1
ATOM 713 N N . ALA A 1 94 ? 4.397 -5.106 6.238 1.00 63.75 94 ALA A N 1
ATOM 714 C CA . ALA A 1 94 ? 5.125 -6.167 5.563 1.00 63.75 94 ALA A CA 1
ATOM 715 C C . ALA A 1 94 ? 6.627 -5.936 5.755 1.00 63.75 94 ALA A C 1
ATOM 717 O O . ALA A 1 94 ? 7.140 -4.876 5.396 1.00 63.75 94 ALA A O 1
ATOM 718 N N . ALA A 1 95 ? 7.319 -6.925 6.324 1.00 75.00 95 ALA A N 1
ATOM 719 C CA . ALA A 1 95 ? 8.762 -6.873 6.510 1.00 75.00 95 ALA A CA 1
ATOM 720 C C . ALA A 1 95 ? 9.465 -6.546 5.182 1.00 75.00 95 ALA A C 1
ATOM 722 O O . ALA A 1 95 ? 9.077 -7.040 4.115 1.00 75.00 95 ALA A O 1
ATOM 723 N N . ALA A 1 96 ? 10.494 -5.699 5.249 1.00 80.56 96 ALA A N 1
ATOM 724 C CA . ALA A 1 96 ? 11.259 -5.300 4.078 1.00 80.56 96 ALA A CA 1
ATOM 725 C C . ALA A 1 96 ? 11.841 -6.541 3.380 1.00 80.56 96 ALA A C 1
ATOM 727 O O . ALA A 1 96 ? 12.568 -7.333 3.974 1.00 80.56 96 ALA A O 1
ATOM 728 N N . LEU A 1 97 ? 11.502 -6.713 2.099 1.00 82.81 97 LEU A N 1
ATOM 729 C CA . LEU A 1 97 ? 11.947 -7.853 1.297 1.00 82.81 97 LEU A CA 1
ATOM 730 C C . LEU A 1 97 ? 13.470 -7.875 1.174 1.00 82.81 97 LEU A C 1
ATOM 732 O O . LEU A 1 97 ? 14.067 -6.876 0.753 1.00 82.81 97 LEU A O 1
ATOM 736 N N . SER A 1 98 ? 14.055 -9.046 1.430 1.00 89.69 98 SER A N 1
ATOM 737 C CA . SER A 1 98 ? 15.471 -9.327 1.178 1.00 89.69 98 SER A CA 1
ATOM 738 C C . SER A 1 98 ? 15.824 -9.093 -0.303 1.00 89.69 98 SER A C 1
ATOM 740 O O . SER A 1 98 ? 14.989 -9.367 -1.174 1.00 89.69 98 SER A O 1
ATOM 742 N N . PRO A 1 99 ? 17.053 -8.651 -0.636 1.00 89.25 99 PRO A N 1
ATOM 743 C CA . PRO A 1 99 ? 17.492 -8.473 -2.022 1.00 89.25 99 PRO A CA 1
ATOM 744 C C . PRO A 1 99 ? 17.252 -9.705 -2.909 1.00 89.25 99 PRO A C 1
ATOM 746 O O . PRO A 1 99 ? 16.723 -9.570 -4.011 1.00 89.25 99 PRO A O 1
ATOM 749 N N . LYS A 1 100 ? 17.513 -10.919 -2.396 1.00 88.88 100 LYS A N 1
ATOM 750 C CA . LYS A 1 100 ? 17.263 -12.184 -3.118 1.00 88.88 100 LYS A CA 1
ATOM 751 C C . LYS A 1 100 ? 15.773 -12.412 -3.414 1.00 88.88 100 LYS A C 1
ATOM 753 O O . LYS A 1 100 ? 15.400 -12.962 -4.446 1.00 88.88 100 LYS A O 1
ATOM 758 N N . GLN A 1 101 ? 14.892 -11.973 -2.516 1.00 91.00 101 GLN A N 1
ATOM 759 C CA . GLN A 1 101 ? 13.446 -12.060 -2.729 1.00 91.00 101 GLN A CA 1
ATOM 760 C C . GLN A 1 101 ? 12.963 -11.012 -3.735 1.00 91.00 101 GLN A C 1
ATOM 762 O O . GLN A 1 101 ? 12.041 -11.286 -4.505 1.00 91.00 101 GLN A O 1
ATOM 767 N N . ARG A 1 102 ? 13.583 -9.824 -3.759 1.00 91.69 102 ARG A N 1
ATOM 768 C CA . ARG A 1 102 ? 13.271 -8.783 -4.748 1.00 91.69 102 ARG A CA 1
ATOM 769 C C . ARG A 1 102 ? 13.600 -9.248 -6.162 1.00 91.69 102 ARG A C 1
ATOM 771 O O . ARG A 1 102 ? 12.728 -9.153 -7.021 1.00 91.69 102 ARG A O 1
ATOM 778 N N . THR A 1 103 ? 14.789 -9.808 -6.387 1.00 90.94 103 THR A N 1
ATOM 779 C CA . THR A 1 103 ? 15.183 -10.327 -7.708 1.00 90.94 103 THR A CA 1
ATOM 780 C C . THR A 1 103 ? 14.264 -11.464 -8.153 1.00 90.94 103 THR A C 1
ATOM 782 O O . THR A 1 103 ? 13.724 -11.424 -9.255 1.00 90.94 103 THR A O 1
ATOM 785 N N . SER A 1 104 ? 13.958 -12.415 -7.264 1.00 91.56 104 SER A N 1
ATOM 786 C CA . SER A 1 104 ? 13.008 -13.499 -7.559 1.00 91.56 104 SER A CA 1
ATOM 787 C C . SER A 1 104 ? 11.618 -12.979 -7.959 1.00 91.56 104 SER A C 1
ATOM 789 O O . SER A 1 104 ? 11.029 -13.451 -8.938 1.00 91.56 104 SER A O 1
ATOM 791 N N . ARG A 1 105 ? 11.100 -11.957 -7.259 1.00 92.75 105 ARG A N 1
ATOM 792 C CA . ARG A 1 105 ? 9.818 -11.311 -7.596 1.00 92.75 105 ARG A CA 1
ATOM 793 C C . ARG A 1 105 ? 9.869 -10.551 -8.918 1.00 92.75 105 ARG A C 1
ATOM 795 O O . ARG A 1 105 ? 8.896 -10.597 -9.669 1.00 92.75 105 ARG A O 1
ATOM 802 N N . GLN A 1 106 ? 10.976 -9.875 -9.218 1.00 94.31 106 GLN A N 1
ATOM 803 C CA . GLN A 1 106 ? 11.170 -9.201 -10.503 1.00 94.31 106 GLN A CA 1
ATOM 804 C C . GLN A 1 106 ? 11.139 -10.215 -11.652 1.00 94.31 106 GLN A C 1
ATOM 806 O O . GLN A 1 106 ? 10.352 -10.046 -12.585 1.00 94.31 106 GLN A O 1
ATOM 811 N N . LEU A 1 107 ? 11.885 -11.319 -11.537 1.00 93.81 107 LEU A N 1
ATOM 812 C CA . LEU A 1 107 ? 11.875 -12.400 -12.528 1.00 93.81 107 LEU A CA 1
ATOM 813 C C . LEU A 1 107 ? 10.493 -13.031 -12.682 1.00 93.81 107 LEU A C 1
ATOM 815 O O . LEU A 1 107 ? 10.043 -13.273 -13.799 1.00 93.81 107 LEU A O 1
ATOM 819 N N . GLN A 1 108 ? 9.772 -13.239 -11.579 1.00 94.12 108 GLN A N 1
ATOM 820 C CA . GLN A 1 108 ? 8.392 -13.719 -11.622 1.00 94.12 108 GLN A CA 1
ATOM 821 C C . GLN A 1 108 ? 7.468 -12.742 -12.363 1.00 94.12 108 GLN A C 1
ATOM 823 O O . GLN A 1 108 ? 6.626 -13.177 -13.149 1.00 94.12 108 GLN A O 1
ATOM 828 N N . GLY A 1 109 ? 7.622 -11.436 -12.135 1.00 95.19 109 GLY A N 1
ATOM 829 C CA . GLY A 1 109 ? 6.861 -10.397 -12.824 1.00 95.19 109 GLY A CA 1
ATOM 830 C C . GLY A 1 109 ? 7.111 -10.393 -14.333 1.00 95.19 109 GLY A C 1
ATOM 831 O O . GLY A 1 109 ? 6.155 -10.392 -15.112 1.00 95.19 109 GLY A O 1
ATOM 832 N N . VAL A 1 110 ? 8.380 -10.462 -14.745 1.00 95.00 110 VAL A N 1
ATOM 833 C CA . VAL A 1 110 ? 8.785 -10.542 -16.160 1.00 95.00 110 VAL A CA 1
ATOM 834 C C . VAL A 1 110 ? 8.280 -11.837 -16.800 1.00 95.00 110 VAL A C 1
ATOM 836 O O . VAL A 1 110 ? 7.649 -11.810 -17.854 1.00 95.00 110 VAL A O 1
ATOM 839 N N . TYR A 1 111 ? 8.455 -12.977 -16.134 1.00 95.56 111 TYR A N 1
ATOM 840 C CA . TYR A 1 111 ? 7.938 -14.264 -16.597 1.00 95.56 111 TYR A CA 1
ATOM 841 C C . TYR A 1 111 ? 6.413 -14.228 -16.806 1.00 95.56 111 TYR A C 1
ATOM 843 O O . TYR A 1 111 ? 5.904 -14.650 -17.847 1.00 95.56 111 TYR A O 1
ATOM 851 N N . MET A 1 112 ? 5.672 -13.670 -15.842 1.00 96.12 112 MET A N 1
ATOM 852 C CA . MET A 1 112 ? 4.214 -13.541 -15.907 1.00 96.12 112 MET A CA 1
ATOM 853 C C . MET A 1 112 ? 3.733 -12.595 -17.007 1.00 96.12 112 MET A C 1
ATOM 855 O O . MET A 1 112 ? 2.646 -12.814 -17.545 1.00 96.12 112 MET A O 1
ATOM 859 N N . SER A 1 113 ? 4.489 -11.552 -17.345 1.00 95.56 113 SER A N 1
ATOM 860 C CA . SER A 1 113 ? 4.122 -10.652 -18.441 1.00 95.56 113 SER A CA 1
ATOM 861 C C . SER A 1 113 ? 4.361 -11.305 -19.806 1.00 95.56 113 SER A C 1
ATOM 863 O O . SER A 1 113 ? 3.501 -11.196 -20.683 1.00 95.56 113 SER A O 1
ATOM 865 N N . LEU A 1 114 ? 5.460 -12.050 -19.964 1.00 94.50 114 LEU A N 1
ATOM 866 C CA . LEU A 1 114 ? 5.816 -12.739 -21.206 1.00 94.50 114 LEU A CA 1
ATOM 867 C C . LEU A 1 114 ? 4.877 -13.910 -21.504 1.00 94.50 114 LEU A C 1
ATOM 869 O O . LEU A 1 114 ? 4.318 -13.978 -22.596 1.00 94.50 114 LEU A O 1
ATOM 873 N N . ILE A 1 115 ? 4.602 -14.785 -20.529 1.00 94.31 115 ILE A N 1
ATOM 874 C CA . ILE A 1 115 ? 3.762 -15.978 -20.749 1.00 94.31 115 ILE A CA 1
ATOM 875 C C . ILE A 1 115 ? 2.332 -15.636 -21.203 1.00 94.31 115 ILE A C 1
ATOM 877 O O . ILE A 1 115 ? 1.680 -16.428 -21.888 1.00 94.31 115 ILE A O 1
ATOM 881 N N . ARG A 1 116 ? 1.832 -14.440 -20.858 1.00 93.31 116 ARG A N 1
ATOM 882 C CA . ARG A 1 116 ? 0.516 -13.943 -21.297 1.00 93.31 116 ARG A CA 1
ATOM 883 C C . ARG A 1 116 ? 0.450 -13.693 -22.803 1.00 93.31 116 ARG A C 1
ATOM 885 O O . ARG A 1 116 ? -0.643 -13.768 -23.356 1.00 93.31 116 ARG A O 1
ATOM 892 N N . GLN A 1 117 ? 1.587 -13.450 -23.453 1.00 93.50 117 GLN A N 1
ATOM 893 C CA . GLN A 1 117 ? 1.683 -13.218 -24.897 1.00 93.50 117 GLN A CA 1
ATOM 894 C C . GLN A 1 117 ? 1.661 -14.525 -25.707 1.00 93.50 117 GLN A C 1
ATOM 896 O O . GLN A 1 117 ? 1.382 -14.511 -26.904 1.00 93.50 117 GLN A O 1
ATOM 901 N N . PHE A 1 118 ? 1.915 -15.668 -25.062 1.00 90.88 118 PHE A N 1
ATOM 902 C CA . PHE A 1 118 ? 1.893 -16.980 -25.705 1.00 90.88 118 PHE A CA 1
ATOM 903 C C . PHE A 1 118 ? 0.481 -17.597 -25.701 1.00 90.88 118 PHE A C 1
ATOM 905 O O . PHE A 1 118 ? -0.292 -17.375 -24.756 1.00 90.88 118 PHE A O 1
ATOM 912 N N . PRO A 1 119 ? 0.132 -18.409 -26.718 1.00 93.69 119 PRO A N 1
ATOM 913 C CA . PRO A 1 119 ? -1.136 -19.138 -26.767 1.00 93.69 119 PRO A CA 1
ATOM 914 C C . PRO A 1 119 ? -1.212 -20.197 -25.661 1.00 93.69 119 PRO A C 1
ATOM 916 O O . PRO A 1 119 ? -0.187 -20.728 -25.232 1.00 93.69 119 PRO A O 1
ATOM 919 N N . LYS A 1 120 ? -2.433 -20.529 -25.210 1.00 92.75 120 LYS A N 1
ATOM 920 C CA . LYS A 1 120 ? -2.674 -21.442 -24.073 1.00 92.75 120 LYS A CA 1
ATOM 921 C C . LYS A 1 120 ? -1.963 -22.795 -24.222 1.00 92.75 120 LYS A C 1
ATOM 923 O O . LYS A 1 120 ? -1.412 -23.271 -23.235 1.00 92.75 120 LYS A O 1
ATOM 928 N N . SER A 1 121 ? -1.900 -23.344 -25.437 1.00 91.31 121 SER A N 1
ATOM 929 C CA . SER A 1 121 ? -1.217 -24.608 -25.750 1.00 91.31 121 SER A CA 1
ATOM 930 C C . SER A 1 121 ? 0.266 -24.605 -25.364 1.00 91.31 121 SER A C 1
ATOM 932 O O . SER A 1 121 ? 0.759 -25.568 -24.788 1.00 91.31 121 SER A O 1
ATOM 934 N N . LYS A 1 122 ? 0.978 -23.494 -25.590 1.00 90.88 122 LYS A N 1
ATOM 935 C CA . LYS A 1 122 ? 2.418 -23.378 -25.295 1.00 90.88 122 LYS A CA 1
ATOM 936 C C . LYS A 1 122 ? 2.713 -23.038 -23.832 1.00 90.88 122 LYS A C 1
ATOM 938 O O . LYS A 1 122 ? 3.824 -23.256 -23.358 1.00 90.88 122 LYS A O 1
ATOM 943 N N . ARG A 1 123 ? 1.728 -22.526 -23.083 1.00 92.81 123 ARG A N 1
ATOM 944 C CA . ARG A 1 123 ? 1.929 -22.105 -21.684 1.00 92.81 123 ARG A CA 1
ATOM 945 C C . ARG A 1 123 ? 2.252 -23.273 -20.757 1.00 92.81 123 ARG A C 1
ATOM 947 O O . ARG A 1 123 ? 3.005 -23.074 -19.813 1.00 92.81 123 ARG A O 1
ATOM 954 N N . ALA A 1 124 ? 1.691 -24.459 -20.998 1.00 93.06 124 ALA A N 1
ATOM 955 C CA . ALA A 1 124 ? 1.959 -25.639 -20.174 1.00 93.06 124 ALA A CA 1
ATOM 956 C C . ALA A 1 124 ? 3.435 -26.063 -20.266 1.00 93.06 124 ALA A C 1
ATOM 958 O O . ALA A 1 124 ? 4.095 -26.188 -19.239 1.00 93.06 124 ALA A O 1
ATOM 959 N N . ALA A 1 125 ? 3.973 -26.150 -21.486 1.00 91.88 125 ALA A N 1
ATOM 960 C CA . ALA A 1 125 ? 5.382 -26.465 -21.725 1.00 91.88 125 ALA A CA 1
ATOM 961 C C . ALA A 1 125 ? 6.326 -25.422 -21.099 1.00 91.88 125 ALA A C 1
ATOM 963 O O . ALA A 1 125 ? 7.285 -25.771 -20.419 1.00 91.88 125 ALA A O 1
ATOM 964 N N . ILE A 1 126 ? 6.010 -24.129 -21.239 1.00 92.44 126 ILE A N 1
ATOM 965 C CA . ILE A 1 126 ? 6.808 -23.040 -20.645 1.00 92.44 126 ILE A CA 1
ATOM 966 C C . ILE A 1 126 ? 6.773 -23.081 -19.106 1.00 92.44 126 ILE A C 1
ATOM 968 O O . ILE A 1 126 ? 7.749 -22.721 -18.448 1.00 92.44 126 ILE A O 1
ATOM 972 N N . LYS A 1 127 ? 5.655 -23.503 -18.501 1.00 93.44 127 LYS A N 1
ATOM 973 C CA . LYS A 1 127 ? 5.563 -23.705 -17.045 1.00 93.44 127 LYS A CA 1
AT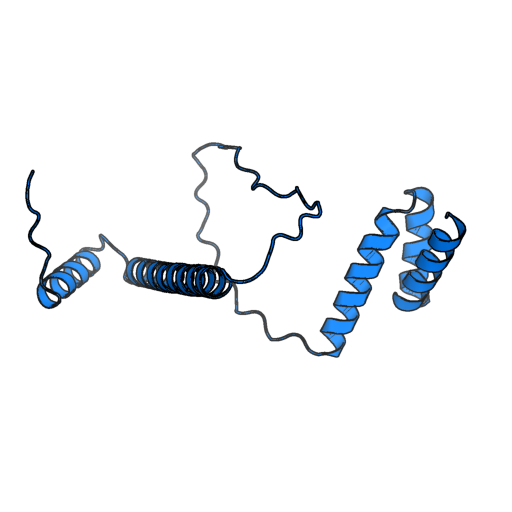OM 974 C C . LYS A 1 127 ? 6.388 -24.897 -16.577 1.00 93.44 127 LYS A C 1
ATOM 976 O O . LYS A 1 127 ? 7.032 -24.782 -15.539 1.00 93.44 127 LYS A O 1
ATOM 981 N N . ALA A 1 128 ? 6.374 -25.998 -17.326 1.00 92.94 128 ALA A N 1
ATOM 982 C CA . ALA A 1 128 ? 7.206 -27.161 -17.033 1.00 92.94 128 ALA A CA 1
ATOM 983 C C . ALA A 1 128 ? 8.695 -26.782 -17.074 1.00 92.94 128 ALA A C 1
ATOM 985 O O . ALA A 1 128 ? 9.401 -26.980 -16.090 1.00 92.94 128 ALA A O 1
ATOM 986 N N . LEU A 1 129 ? 9.125 -26.087 -18.132 1.00 90.50 129 LEU A N 1
ATOM 987 C CA . LEU A 1 129 ? 10.507 -25.626 -18.281 1.00 90.50 129 LEU A CA 1
ATOM 988 C C . LEU A 1 129 ? 10.936 -24.667 -17.162 1.00 90.50 129 LEU A C 1
ATOM 990 O O . LEU A 1 129 ? 12.035 -24.793 -16.637 1.00 90.50 129 LEU A O 1
ATOM 994 N N . ALA A 1 130 ? 10.062 -23.746 -16.741 1.00 93.00 130 ALA A N 1
ATOM 995 C CA . ALA A 1 130 ? 10.356 -22.832 -15.633 1.00 93.00 130 ALA A CA 1
ATOM 996 C C . ALA A 1 130 ? 10.487 -23.533 -14.269 1.00 93.00 130 ALA A C 1
ATOM 998 O O . ALA A 1 130 ? 11.088 -22.967 -13.356 1.00 93.00 130 ALA A O 1
ATOM 999 N N . LYS A 1 131 ? 9.881 -24.717 -14.110 1.00 92.88 131 LYS A N 1
ATOM 1000 C CA . LYS A 1 131 ? 10.014 -25.551 -12.908 1.00 92.88 131 LYS A CA 1
ATOM 1001 C C . LYS A 1 131 ? 11.300 -26.382 -12.942 1.00 92.88 131 LYS A C 1
ATOM 1003 O O . LYS A 1 131 ? 11.859 -26.637 -11.886 1.00 92.88 131 LYS A O 1
ATOM 1008 N N . GLU A 1 132 ? 11.737 -26.793 -14.129 1.00 92.75 132 GLU A N 1
ATOM 1009 C CA . GLU A 1 132 ? 12.879 -27.691 -14.327 1.00 92.75 132 GLU A CA 1
ATOM 1010 C C . GLU A 1 132 ? 14.228 -26.957 -14.439 1.00 92.75 132 GLU A C 1
ATOM 1012 O O . GLU A 1 132 ? 15.206 -27.396 -13.849 1.00 92.75 132 GLU A O 1
ATOM 1017 N N . LYS A 1 133 ? 14.285 -25.833 -15.171 1.00 87.94 133 LYS A N 1
ATOM 1018 C CA . LYS A 1 133 ? 15.529 -25.109 -15.525 1.00 87.94 133 LYS A CA 1
ATOM 1019 C C . LYS A 1 133 ? 15.619 -23.692 -14.952 1.00 87.94 133 LYS A C 1
ATOM 1021 O O . LYS A 1 133 ? 16.397 -22.878 -15.436 1.00 87.94 133 LYS A O 1
ATOM 1026 N N . ASP A 1 134 ? 14.781 -23.384 -13.971 1.00 90.25 134 ASP A N 1
ATOM 1027 C CA . ASP A 1 134 ? 14.571 -22.054 -13.397 1.00 90.25 134 ASP A CA 1
ATOM 1028 C C . ASP A 1 134 ? 13.836 -21.034 -14.282 1.00 90.25 134 ASP A C 1
ATOM 1030 O O . ASP A 1 134 ? 13.721 -21.113 -15.510 1.00 90.25 134 ASP A O 1
ATOM 1034 N N . ARG A 1 135 ? 13.300 -20.006 -13.610 1.00 89.50 135 ARG A N 1
ATOM 1035 C CA . ARG A 1 135 ? 12.515 -18.933 -14.243 1.00 89.50 135 ARG A CA 1
ATOM 1036 C C . ARG A 1 135 ? 13.340 -18.063 -15.184 1.00 89.50 135 ARG A C 1
ATOM 1038 O O . ARG A 1 135 ? 12.760 -17.523 -16.121 1.00 89.50 135 ARG A O 1
ATOM 1045 N N . GLN A 1 136 ? 14.641 -17.922 -14.939 1.00 92.56 136 GLN A N 1
ATOM 1046 C CA . GLN A 1 136 ? 15.520 -17.110 -15.779 1.00 92.56 136 GLN A CA 1
ATOM 1047 C C . GLN A 1 136 ? 15.621 -17.704 -17.188 1.00 92.56 136 GLN A C 1
ATOM 1049 O O . GLN A 1 136 ? 15.254 -17.039 -18.152 1.00 92.56 136 GLN A O 1
ATOM 1054 N N . ALA A 1 137 ? 15.964 -18.993 -17.290 1.00 92.19 137 ALA A N 1
ATOM 1055 C CA . ALA A 1 137 ? 16.054 -19.693 -18.570 1.00 92.19 137 ALA A CA 1
ATOM 1056 C C . ALA A 1 137 ? 14.729 -19.642 -19.352 1.00 92.19 137 ALA A C 1
ATOM 1058 O O . ALA A 1 137 ? 14.710 -19.478 -20.573 1.00 92.19 137 ALA A O 1
ATOM 1059 N N . ALA A 1 138 ? 13.597 -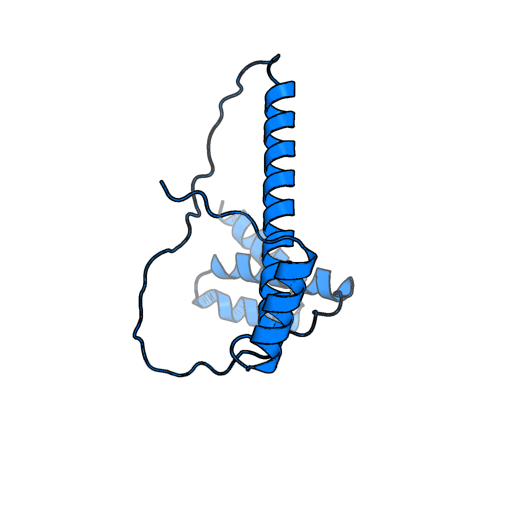19.725 -18.645 1.00 92.69 138 ALA A N 1
ATOM 1060 C CA . ALA A 1 138 ? 12.287 -19.595 -19.269 1.00 92.69 138 ALA A CA 1
ATOM 1061 C C . ALA A 1 138 ? 12.015 -18.177 -19.805 1.00 92.69 138 ALA A C 1
ATOM 1063 O O . ALA A 1 138 ? 11.396 -18.036 -20.862 1.00 92.69 138 ALA A O 1
ATOM 1064 N N . VAL A 1 139 ? 12.454 -17.129 -19.098 1.00 93.69 139 VAL A N 1
ATOM 1065 C CA . VAL A 1 139 ? 12.357 -15.735 -19.562 1.00 93.69 139 VAL A CA 1
ATOM 1066 C C . VAL A 1 139 ? 13.197 -15.530 -20.818 1.00 93.69 139 VAL A C 1
ATOM 1068 O O . VAL A 1 139 ? 12.660 -15.019 -21.801 1.00 93.69 139 VAL A O 1
ATOM 1071 N N . ASP A 1 140 ? 14.444 -15.992 -20.825 1.00 93.94 140 ASP A N 1
ATOM 1072 C CA . ASP A 1 140 ? 15.364 -15.816 -21.954 1.00 93.94 140 ASP A CA 1
ATOM 1073 C C . ASP A 1 140 ? 14.839 -16.531 -23.210 1.00 93.94 140 ASP A C 1
ATOM 1075 O O . ASP A 1 140 ? 14.755 -15.943 -24.292 1.00 93.94 140 ASP A O 1
ATOM 1079 N N . MET A 1 141 ? 14.348 -17.767 -23.056 1.00 92.00 141 MET A N 1
ATOM 1080 C CA . MET A 1 141 ? 13.709 -18.511 -24.147 1.00 92.00 141 MET A CA 1
ATOM 1081 C C . MET A 1 141 ? 12.459 -17.793 -24.682 1.00 92.00 141 MET A C 1
ATOM 1083 O O . MET A 1 141 ? 12.255 -17.708 -25.896 1.00 92.00 141 MET A O 1
ATOM 1087 N N . MET A 1 142 ? 11.603 -17.269 -23.795 1.00 92.56 142 MET A N 1
ATOM 1088 C CA . MET A 1 142 ? 10.398 -16.536 -24.198 1.00 92.56 142 MET A CA 1
ATOM 1089 C C . MET A 1 142 ? 10.734 -15.233 -24.927 1.00 92.56 142 MET A C 1
ATOM 1091 O O . MET A 1 142 ? 10.066 -14.900 -25.906 1.00 92.56 142 MET A O 1
ATOM 1095 N N . GLN A 1 143 ? 11.757 -14.506 -24.479 1.00 92.81 143 GLN A N 1
ATOM 1096 C CA . GLN A 1 143 ? 12.224 -13.295 -25.149 1.00 92.81 143 GLN A CA 1
ATOM 1097 C C . GLN A 1 143 ? 12.780 -13.616 -26.538 1.00 92.81 143 GLN A C 1
ATOM 1099 O O . GLN A 1 143 ? 12.379 -12.971 -27.506 1.00 92.81 143 GLN A O 1
ATOM 1104 N N . ALA A 1 144 ? 13.602 -14.660 -26.667 1.00 91.69 144 ALA A N 1
ATOM 1105 C CA . ALA A 1 144 ? 14.119 -15.114 -27.956 1.00 91.69 144 ALA A CA 1
ATOM 1106 C C . ALA A 1 144 ? 12.991 -15.530 -28.920 1.00 91.69 144 ALA A C 1
ATOM 1108 O O . ALA A 1 144 ? 13.004 -15.174 -30.099 1.00 91.69 144 ALA A O 1
ATOM 1109 N N . ALA A 1 145 ? 11.973 -16.237 -28.423 1.00 88.62 145 ALA A N 1
ATOM 1110 C CA . ALA A 1 145 ? 10.818 -16.640 -29.224 1.00 88.62 145 ALA A CA 1
ATOM 1111 C C . ALA A 1 145 ? 9.944 -15.452 -29.674 1.00 88.62 145 ALA A C 1
ATOM 1113 O O . ALA A 1 145 ? 9.338 -15.514 -30.743 1.00 88.62 14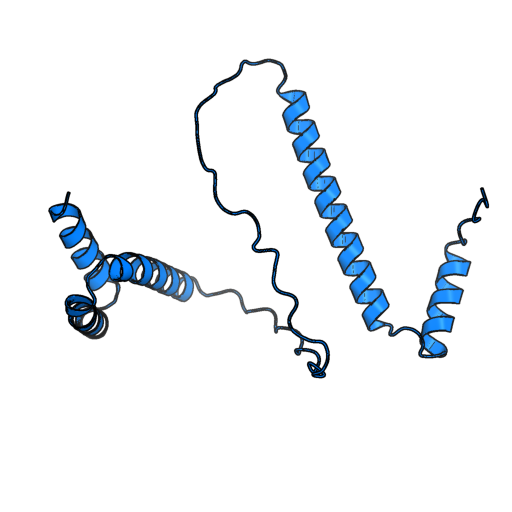5 ALA A O 1
ATOM 1114 N N . LEU A 1 146 ? 9.872 -14.377 -28.883 1.00 87.19 146 LEU A N 1
ATOM 1115 C CA . LEU A 1 146 ? 9.164 -13.147 -29.256 1.00 87.19 146 LEU A CA 1
ATOM 1116 C C . LEU A 1 146 ? 9.980 -12.268 -30.206 1.00 87.19 146 LEU A C 1
ATOM 1118 O O . LEU A 1 146 ? 9.392 -11.642 -31.085 1.00 87.19 146 LEU A O 1
ATOM 1122 N N . ALA A 1 147 ? 11.306 -12.239 -30.061 1.00 86.00 147 ALA A N 1
ATOM 1123 C CA . ALA A 1 147 ? 12.197 -11.528 -30.973 1.00 86.00 147 ALA A CA 1
ATOM 1124 C C . ALA A 1 147 ? 12.106 -12.095 -32.397 1.00 86.00 147 ALA A C 1
ATOM 1126 O O . ALA A 1 147 ? 11.995 -11.326 -33.339 1.00 86.00 147 ALA A O 1
ATOM 1127 N N . LYS A 1 148 ? 12.029 -13.426 -32.542 1.00 79.06 148 LYS A N 1
ATOM 1128 C CA . LYS A 1 148 ? 11.833 -14.106 -33.839 1.00 79.06 148 LYS A CA 1
ATOM 1129 C C . LYS A 1 148 ? 10.461 -13.877 -34.487 1.00 79.06 148 LYS A C 1
ATOM 1131 O O . LYS A 1 148 ? 10.246 -14.306 -35.613 1.00 79.06 148 LYS A O 1
ATOM 1136 N N . LYS A 1 149 ? 9.502 -13.306 -33.752 1.00 69.19 149 LYS A N 1
ATOM 1137 C CA . LYS A 1 149 ? 8.138 -13.049 -34.240 1.00 69.19 149 LYS A CA 1
ATOM 1138 C C . LYS A 1 149 ? 7.969 -11.616 -34.773 1.00 69.19 149 LYS A C 1
ATOM 1140 O O . LYS A 1 149 ? 6.912 -11.309 -35.319 1.00 69.19 149 LYS A O 1
ATOM 1145 N N . LYS A 1 150 ? 8.957 -10.746 -34.559 1.00 55.00 150 LYS A N 1
ATOM 1146 C CA . LYS A 1 150 ? 9.044 -9.429 -35.196 1.00 55.00 150 LYS A CA 1
ATOM 1147 C C . LYS A 1 150 ? 9.799 -9.549 -36.507 1.00 55.00 150 LYS A C 1
ATOM 1149 O O . LYS A 1 150 ? 9.437 -8.773 -37.410 1.00 55.00 150 LYS A O 1
#

Secondary structure (DSSP, 8-state):
----PPPPHHHHHHHHHHHHHTTSS-HHHHHHHHHHHHHHHHHHHHHHHHHHHHHHT-SS--------------------S-----PPPP---PPPPPHHHHHHHHHHHHHHHHHTTS-HHHHHHHHHHHHHSHHHHHHHHHHHHHHTT-

pLDDT: mean 81.41, std 18.04, range [42.81, 97.5]